Protein AF-A0A358UZG8-F1 (afdb_monomer_lite)

Radius of gyration: 16.49 Å; chains: 1; bounding box: 42×38×42 Å

Structure (mmCIF, N/CA/C/O backbone):
data_AF-A0A358UZG8-F1
#
_entry.id   AF-A0A358UZG8-F1
#
loop_
_atom_site.group_PDB
_atom_site.id
_atom_site.type_symbol
_atom_site.label_atom_id
_atom_site.label_alt_id
_atom_site.label_comp_id
_atom_site.label_asym_id
_atom_site.label_entity_id
_atom_site.label_seq_id
_atom_site.pdbx_PDB_ins_code
_atom_site.Cartn_x
_atom_site.Cartn_y
_atom_site.Cartn_z
_atom_site.occupancy
_atom_site.B_iso_or_equiv
_atom_site.auth_seq_id
_atom_site.auth_comp_id
_atom_site.auth_asym_id
_atom_site.auth_atom_id
_atom_site.pdbx_PDB_model_num
ATOM 1 N N . ILE A 1 1 ? -6.051 8.420 -6.294 1.00 97.56 1 ILE A N 1
ATOM 2 C CA . ILE A 1 1 ? -5.367 8.052 -5.033 1.00 97.56 1 ILE A CA 1
ATOM 3 C C . ILE A 1 1 ? -4.117 7.251 -5.361 1.00 97.56 1 ILE A C 1
ATOM 5 O O . ILE A 1 1 ? -4.085 6.644 -6.425 1.00 97.56 1 ILE A O 1
ATOM 9 N N . TRP A 1 2 ? -3.117 7.260 -4.485 1.00 97.56 2 TRP A N 1
ATOM 10 C CA . TRP A 1 2 ? -1.787 6.703 -4.735 1.00 97.56 2 TRP A CA 1
ATOM 11 C C . TRP A 1 2 ? -1.390 5.691 -3.665 1.00 97.56 2 TRP A C 1
ATOM 13 O O . TRP A 1 2 ? -1.543 5.965 -2.479 1.00 97.56 2 TRP A O 1
ATOM 23 N N . HIS A 1 3 ? -0.857 4.548 -4.077 1.00 97.19 3 HIS A N 1
ATOM 24 C CA . HIS A 1 3 ? -0.135 3.606 -3.234 1.00 97.19 3 HIS A CA 1
ATOM 25 C C . HIS A 1 3 ? 1.357 3.765 -3.511 1.00 97.19 3 HIS A C 1
ATOM 27 O O . HIS A 1 3 ? 1.803 3.570 -4.638 1.00 97.19 3 HIS A O 1
ATOM 33 N N . PHE A 1 4 ? 2.123 4.127 -2.489 1.00 95.31 4 PHE A N 1
ATOM 34 C CA . PHE A 1 4 ? 3.570 4.262 -2.602 1.00 95.31 4 PHE A CA 1
ATOM 35 C C . PHE A 1 4 ? 4.255 2.962 -2.212 1.00 95.31 4 PHE A C 1
ATOM 37 O O . PHE A 1 4 ? 4.021 2.436 -1.118 1.00 95.31 4 PHE A O 1
ATOM 44 N N . THR A 1 5 ? 5.109 2.470 -3.105 1.00 94.12 5 THR A N 1
ATOM 45 C CA . THR A 1 5 ? 5.907 1.279 -2.849 1.00 94.12 5 THR A CA 1
ATOM 46 C C . THR A 1 5 ? 7.042 1.619 -1.896 1.00 94.12 5 THR A C 1
ATOM 48 O O . THR A 1 5 ? 7.410 2.779 -1.693 1.00 94.12 5 THR A O 1
ATOM 51 N N . LYS A 1 6 ? 7.545 0.594 -1.214 1.00 89.69 6 LYS A N 1
ATOM 52 C CA . LYS A 1 6 ? 8.593 0.730 -0.205 1.00 89.69 6 LYS A CA 1
ATOM 53 C C . LYS A 1 6 ? 9.555 -0.427 -0.349 1.00 89.69 6 LYS A C 1
ATOM 55 O O . LYS A 1 6 ? 9.125 -1.533 -0.680 1.00 89.69 6 LYS A O 1
ATOM 60 N N . ARG A 1 7 ? 10.820 -0.179 -0.027 1.00 90.19 7 ARG A N 1
ATOM 61 C CA . ARG A 1 7 ? 11.817 -1.229 0.126 1.00 90.19 7 ARG A CA 1
ATOM 62 C C . ARG A 1 7 ? 11.334 -2.280 1.125 1.00 90.19 7 ARG A C 1
ATOM 64 O O . ARG A 1 7 ? 10.775 -1.952 2.179 1.00 90.19 7 ARG A O 1
ATOM 71 N N . SER A 1 8 ? 11.604 -3.541 0.807 1.00 87.62 8 SER A N 1
ATOM 72 C CA . SER A 1 8 ? 11.542 -4.645 1.762 1.00 87.62 8 SER A CA 1
ATOM 73 C C . SER A 1 8 ? 12.958 -5.016 2.194 1.00 87.62 8 SER A C 1
ATOM 75 O O . SER A 1 8 ? 13.880 -5.029 1.391 1.00 87.62 8 SER A O 1
ATOM 77 N N . THR A 1 9 ? 13.143 -5.312 3.477 1.00 84.19 9 THR A N 1
ATOM 78 C CA . THR A 1 9 ? 14.402 -5.852 4.030 1.00 84.19 9 THR A CA 1
ATOM 79 C C . THR A 1 9 ? 14.278 -7.343 4.353 1.00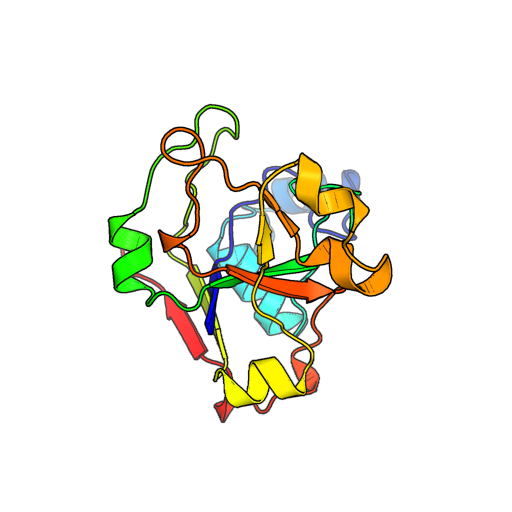 84.19 9 THR A C 1
ATOM 81 O O . THR A 1 9 ? 15.053 -7.891 5.129 1.00 84.19 9 THR A O 1
ATOM 84 N N . CYS A 1 10 ? 13.222 -7.976 3.851 1.00 87.31 10 CYS A N 1
ATOM 85 C CA . CYS A 1 10 ? 12.844 -9.359 4.110 1.00 87.31 10 CYS A CA 1
ATOM 86 C C . CYS A 1 10 ? 12.348 -9.986 2.796 1.00 87.31 10 CYS A C 1
ATOM 88 O O . CYS A 1 10 ? 12.043 -9.215 1.869 1.00 87.31 10 CYS A O 1
ATOM 90 N N . PRO A 1 11 ? 12.184 -11.325 2.742 1.00 91.50 11 PRO A N 1
ATOM 91 C CA . PRO A 1 11 ? 11.575 -12.004 1.603 1.00 91.50 11 PRO A CA 1
ATOM 92 C C . PRO A 1 11 ? 10.280 -11.324 1.149 1.00 91.50 11 PRO A C 1
ATOM 94 O O . PRO A 1 11 ? 9.538 -10.750 1.966 1.00 91.50 11 PRO A O 1
ATOM 97 N N . TRP A 1 12 ? 10.005 -11.370 -0.153 1.00 90.88 12 TRP A N 1
ATOM 98 C CA . TRP A 1 12 ? 8.722 -10.916 -0.674 1.00 90.88 12 TRP A CA 1
ATOM 99 C C . TRP A 1 12 ? 7.564 -11.700 -0.041 1.00 90.88 12 TRP A C 1
ATOM 101 O O . TRP A 1 12 ? 7.741 -12.838 0.397 1.00 90.88 12 TRP A O 1
ATOM 111 N N . PRO A 1 13 ? 6.344 -11.136 0.009 1.00 85.62 13 PRO A N 1
ATOM 112 C CA . PRO A 1 13 ? 5.171 -11.921 0.373 1.00 85.62 13 PRO A CA 1
ATOM 113 C C . PRO A 1 13 ? 5.049 -13.162 -0.526 1.00 85.62 13 PRO A C 1
ATOM 115 O O . PRO A 1 13 ? 4.903 -13.030 -1.737 1.00 85.62 13 PRO A O 1
ATOM 118 N N . GLY A 1 14 ? 5.107 -14.353 0.076 1.00 85.56 14 GLY A N 1
ATOM 119 C CA . GLY A 1 14 ? 5.050 -15.636 -0.634 1.00 85.56 14 GLY A CA 1
ATOM 120 C C . GLY A 1 14 ? 6.407 -16.228 -1.029 1.00 85.56 14 GLY A C 1
ATOM 121 O O . GLY A 1 14 ? 6.425 -17.370 -1.462 1.00 85.56 14 GLY A O 1
ATOM 122 N N . GLN A 1 15 ? 7.509 -15.499 -0.840 1.00 91.94 15 GLN A N 1
ATOM 123 C CA . GLN A 1 15 ? 8.868 -16.003 -1.044 1.00 91.94 15 GLN A CA 1
ATOM 124 C C . GLN A 1 15 ? 9.392 -16.630 0.254 1.00 91.94 15 GLN A C 1
ATOM 126 O O . GLN A 1 15 ? 9.238 -16.055 1.340 1.00 91.94 15 GLN A O 1
ATOM 131 N N . SER A 1 16 ? 10.003 -17.806 0.148 1.00 94.19 16 SER A N 1
ATOM 132 C CA . SER A 1 16 ? 10.700 -18.459 1.253 1.00 94.19 16 SER A CA 1
ATOM 133 C C . SER A 1 16 ? 12.026 -17.759 1.571 1.00 94.19 16 SER A C 1
ATOM 135 O O . SER A 1 16 ? 12.490 -16.877 0.846 1.00 94.19 16 SER A O 1
ATOM 137 N N . LEU A 1 17 ? 12.637 -18.117 2.701 1.00 94.56 17 LEU A N 1
ATOM 138 C CA . LEU A 1 17 ? 13.933 -17.553 3.071 1.00 94.56 17 LEU A CA 1
ATOM 139 C C . LEU A 1 17 ? 15.057 -18.064 2.155 1.00 94.56 17 LEU A C 1
ATOM 141 O O . LEU A 1 17 ? 15.941 -17.285 1.810 1.00 94.56 17 LEU A O 1
ATOM 145 N N . ASP A 1 18 ? 14.981 -19.327 1.734 1.00 95.88 18 ASP A N 1
ATOM 146 C CA . ASP A 1 18 ? 15.969 -19.950 0.849 1.00 95.88 18 ASP A CA 1
ATOM 147 C C . ASP A 1 18 ? 15.900 -19.328 -0.551 1.00 95.88 18 ASP A C 1
ATOM 149 O O . ASP A 1 18 ? 16.903 -18.808 -1.026 1.00 95.88 18 ASP A O 1
ATOM 153 N N . GLU A 1 19 ? 14.697 -19.215 -1.129 1.00 94.88 19 GLU A N 1
ATOM 154 C CA . GLU A 1 19 ? 14.471 -18.517 -2.410 1.00 94.88 19 GLU A CA 1
ATOM 155 C C . GLU A 1 19 ? 14.955 -17.060 -2.365 1.00 94.88 19 GLU A C 1
ATOM 157 O O . GLU A 1 19 ? 15.432 -16.512 -3.356 1.00 94.88 19 GLU A O 1
ATOM 162 N N . TYR A 1 20 ? 14.809 -16.392 -1.217 1.00 94.50 20 TYR A N 1
ATOM 163 C CA . TYR A 1 20 ? 15.319 -15.036 -1.050 1.00 94.50 20 TYR A CA 1
ATOM 164 C C . TYR A 1 20 ? 16.846 -14.996 -1.080 1.00 94.50 20 TYR A C 1
ATOM 166 O O . TYR A 1 20 ? 17.412 -14.177 -1.805 1.00 94.50 20 TYR A O 1
ATOM 174 N N . PHE A 1 21 ? 17.522 -15.867 -0.331 1.00 94.75 21 PHE A N 1
ATOM 175 C CA . PHE A 1 21 ? 18.982 -15.901 -0.334 1.00 94.75 21 PHE A CA 1
ATOM 176 C C . PHE A 1 21 ? 19.559 -16.339 -1.680 1.00 94.75 21 PHE A C 1
ATOM 178 O O . PHE A 1 21 ? 20.523 -15.724 -2.128 1.00 94.75 21 PHE A O 1
ATOM 185 N N . GLU A 1 22 ? 18.949 -17.317 -2.346 1.00 95.94 22 GLU A N 1
ATOM 186 C CA . GLU A 1 22 ? 19.314 -17.715 -3.710 1.00 95.94 22 GLU A CA 1
ATOM 187 C C . GLU A 1 22 ? 19.190 -16.529 -4.673 1.00 95.94 22 GLU A C 1
ATOM 189 O O . GLU A 1 22 ? 20.174 -16.172 -5.317 1.00 95.94 22 GLU A O 1
ATOM 194 N N . SER A 1 23 ? 18.060 -15.805 -4.658 1.00 94.56 23 SER A N 1
ATOM 195 C CA . SER A 1 23 ? 17.868 -14.633 -5.530 1.00 94.56 23 SER A CA 1
ATOM 196 C C . SER A 1 23 ? 18.928 -13.539 -5.328 1.00 94.56 23 SER A C 1
ATOM 198 O O . SER A 1 23 ? 19.297 -12.841 -6.274 1.00 94.56 23 SER A O 1
ATOM 200 N N . LEU A 1 24 ? 19.441 -13.387 -4.099 1.00 93.88 24 LEU A N 1
ATOM 201 C CA . LEU A 1 24 ? 20.521 -12.452 -3.780 1.00 93.88 24 LEU A CA 1
ATOM 202 C C . LEU A 1 24 ? 21.884 -12.946 -4.276 1.00 93.88 24 LEU A C 1
ATOM 204 O O . LEU A 1 24 ? 22.662 -12.143 -4.787 1.00 93.88 24 LEU A O 1
ATOM 208 N N . ILE A 1 25 ? 22.181 -14.237 -4.102 1.00 95.88 25 ILE A N 1
ATOM 209 C CA . ILE A 1 25 ? 23.440 -14.862 -4.537 1.00 95.88 25 ILE A CA 1
ATOM 210 C C . ILE A 1 25 ? 23.543 -14.830 -6.063 1.00 95.88 25 ILE A C 1
ATOM 212 O O . ILE A 1 25 ? 24.580 -14.441 -6.600 1.00 95.88 25 ILE A O 1
ATOM 216 N N . ASP A 1 26 ? 22.448 -15.158 -6.744 1.00 96.19 26 ASP A N 1
ATOM 217 C CA . ASP A 1 26 ? 22.368 -15.205 -8.204 1.00 96.19 26 ASP A CA 1
ATOM 218 C C . ASP A 1 26 ? 22.160 -13.817 -8.833 1.00 96.19 26 ASP A C 1
ATOM 220 O O . ASP A 1 26 ? 22.163 -13.672 -10.057 1.00 96.19 26 ASP A O 1
ATOM 224 N N . ASN A 1 27 ? 22.023 -12.776 -8.000 1.00 92.69 27 ASN A N 1
ATOM 225 C CA . ASN A 1 27 ? 21.775 -11.395 -8.408 1.00 92.69 27 ASN A CA 1
ATOM 226 C C . ASN A 1 27 ? 20.587 -11.290 -9.384 1.00 92.69 27 ASN A C 1
ATOM 228 O O . ASN A 1 27 ? 20.649 -10.616 -10.419 1.00 92.69 27 ASN A O 1
ATOM 232 N N . GLU A 1 28 ? 19.493 -11.978 -9.056 1.00 93.94 28 GLU A N 1
ATOM 233 C CA . GLU A 1 28 ? 18.299 -11.999 -9.890 1.00 93.94 28 GLU A CA 1
ATOM 234 C C . GLU A 1 28 ? 17.692 -10.592 -10.021 1.00 93.94 28 GLU A C 1
ATOM 236 O O . GLU A 1 28 ? 17.742 -9.791 -9.075 1.00 93.94 28 GLU A O 1
ATOM 241 N N . PRO A 1 29 ? 17.062 -10.259 -11.163 1.00 91.25 29 PRO A N 1
ATOM 242 C CA . PRO A 1 29 ? 16.329 -9.009 -11.305 1.00 91.25 29 PRO A CA 1
ATOM 243 C C . PRO A 1 29 ? 15.280 -8.843 -10.198 1.00 91.25 29 PRO A C 1
ATOM 245 O O . PRO A 1 29 ? 14.385 -9.668 -10.036 1.00 91.25 29 PRO A O 1
ATOM 248 N N . GLY A 1 30 ? 15.366 -7.747 -9.444 1.00 89.88 30 GLY A N 1
ATOM 249 C CA . GLY A 1 30 ? 14.444 -7.464 -8.343 1.00 89.88 30 GLY A CA 1
ATOM 250 C C . GLY A 1 30 ? 14.887 -7.965 -6.964 1.00 89.88 30 GLY A C 1
ATOM 251 O O . GLY A 1 30 ? 14.231 -7.628 -5.976 1.00 89.88 30 GLY A O 1
ATOM 252 N N . SER A 1 31 ? 16.006 -8.693 -6.86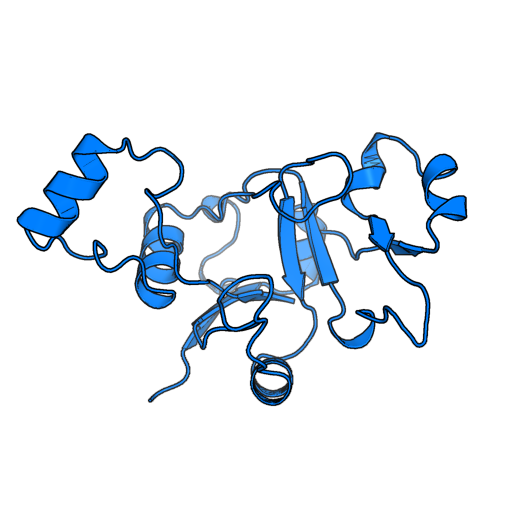8 1.00 92.31 31 SER A N 1
ATOM 253 C CA . SER A 1 31 ? 16.566 -9.221 -5.608 1.00 92.31 31 SER A CA 1
ATOM 254 C C . SER A 1 31 ? 17.014 -8.133 -4.622 1.00 92.31 31 SER A C 1
ATOM 256 O O . SER A 1 31 ? 17.067 -8.362 -3.416 1.00 92.31 31 SER A O 1
ATOM 258 N N . SER A 1 32 ? 17.238 -6.895 -5.087 1.00 91.19 32 SER A N 1
ATOM 259 C CA . SER A 1 32 ? 17.610 -5.766 -4.214 1.00 91.19 32 SER A CA 1
ATOM 260 C C . SER A 1 32 ? 16.482 -5.310 -3.274 1.00 91.19 32 SER A C 1
ATOM 262 O O . SER A 1 32 ? 16.712 -4.540 -2.330 1.00 91.19 32 SER A O 1
ATOM 264 N N . HIS A 1 33 ? 15.255 -5.764 -3.553 1.00 92.56 33 HIS A N 1
ATOM 265 C CA . HIS A 1 33 ? 14.033 -5.462 -2.817 1.00 92.56 33 HIS A CA 1
ATOM 266 C C . HIS A 1 33 ? 13.781 -3.959 -2.634 1.00 92.56 33 HIS A C 1
ATOM 268 O O . HIS A 1 33 ? 13.197 -3.523 -1.638 1.00 92.56 33 HIS A O 1
ATOM 274 N N . SER A 1 34 ? 14.218 -3.143 -3.595 1.00 93.44 34 SER A N 1
ATOM 275 C CA . SER A 1 34 ? 13.991 -1.699 -3.611 1.00 93.44 34 SER A CA 1
ATOM 276 C C . SER A 1 34 ? 12.509 -1.356 -3.821 1.00 93.44 34 SER A C 1
ATOM 278 O O . SER A 1 34 ? 11.698 -2.197 -4.215 1.00 93.44 34 SER A O 1
ATOM 280 N N . ALA A 1 35 ? 12.122 -0.099 -3.584 1.00 93.25 35 ALA A N 1
ATOM 281 C CA . ALA A 1 35 ? 10.773 0.351 -3.928 1.00 93.25 35 ALA A CA 1
ATOM 282 C C . ALA A 1 35 ? 10.471 0.258 -5.437 1.00 93.25 35 ALA A C 1
ATOM 284 O O . ALA A 1 35 ? 9.315 0.028 -5.798 1.00 93.25 35 ALA A O 1
ATOM 285 N N . LEU A 1 36 ? 11.481 0.384 -6.307 1.00 94.75 36 LEU A N 1
ATOM 286 C CA . LEU A 1 36 ? 11.321 0.149 -7.745 1.00 94.75 36 LEU A CA 1
ATOM 287 C C . LEU A 1 36 ? 11.056 -1.332 -8.036 1.00 94.75 36 LEU A C 1
ATOM 289 O O . LEU A 1 36 ? 10.142 -1.646 -8.793 1.00 94.75 36 LEU A O 1
ATOM 293 N N . ASP A 1 37 ? 11.782 -2.241 -7.382 1.00 95.19 37 ASP A N 1
ATOM 294 C CA . ASP A 1 37 ? 11.561 -3.687 -7.530 1.00 95.19 37 ASP A CA 1
ATOM 295 C C . ASP A 1 37 ? 10.154 -4.079 -7.073 1.00 95.19 37 ASP A C 1
ATOM 297 O O . ASP A 1 37 ? 9.457 -4.831 -7.752 1.00 95.19 37 ASP A O 1
ATOM 301 N N . ALA A 1 38 ? 9.686 -3.491 -5.968 1.00 95.06 38 ALA A N 1
ATOM 302 C CA . ALA A 1 38 ? 8.316 -3.665 -5.502 1.00 95.06 38 ALA A CA 1
ATOM 303 C C . ALA A 1 38 ? 7.284 -3.150 -6.525 1.00 95.06 38 ALA A C 1
ATOM 305 O O . ALA A 1 38 ? 6.262 -3.803 -6.736 1.00 95.06 38 ALA A O 1
ATOM 306 N N . LEU A 1 39 ? 7.538 -2.010 -7.182 1.00 95.88 39 LEU A N 1
ATOM 307 C CA . LEU A 1 39 ? 6.665 -1.498 -8.245 1.00 95.88 39 LEU A CA 1
ATOM 308 C C . LEU A 1 39 ? 6.647 -2.442 -9.453 1.00 95.88 39 LEU A C 1
ATOM 310 O O . LEU A 1 39 ? 5.568 -2.799 -9.920 1.00 95.88 39 LEU A O 1
ATOM 314 N N . ASN A 1 40 ? 7.815 -2.892 -9.915 1.00 95.06 40 ASN A N 1
ATOM 315 C CA . ASN A 1 40 ? 7.933 -3.845 -11.019 1.00 95.06 40 ASN A CA 1
ATOM 316 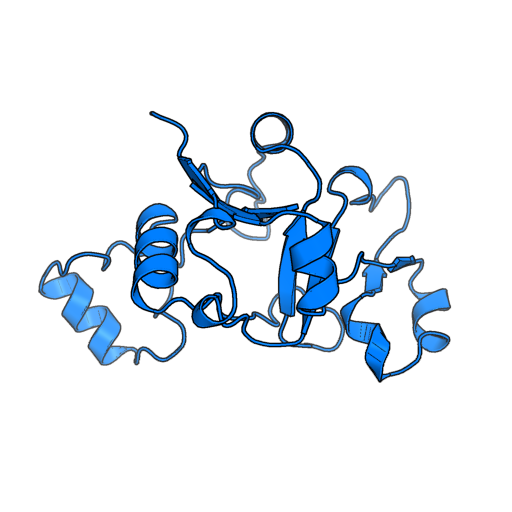C C . ASN A 1 40 ? 7.163 -5.134 -10.722 1.00 95.06 40 ASN A C 1
ATOM 318 O O . ASN A 1 40 ? 6.372 -5.586 -11.550 1.00 95.06 40 ASN A O 1
ATOM 322 N N . ARG A 1 41 ? 7.316 -5.673 -9.509 1.00 94.81 41 ARG A N 1
ATOM 323 C CA . ARG A 1 41 ? 6.600 -6.870 -9.064 1.00 94.81 41 ARG A CA 1
ATOM 324 C C . ARG A 1 41 ? 5.084 -6.664 -9.049 1.00 94.81 41 ARG A C 1
ATOM 326 O O . ARG A 1 41 ? 4.356 -7.512 -9.555 1.00 94.81 41 ARG A O 1
ATOM 333 N N . ILE A 1 42 ? 4.596 -5.529 -8.535 1.00 95.81 42 ILE A N 1
ATOM 334 C CA . ILE A 1 42 ? 3.162 -5.185 -8.555 1.00 95.81 42 ILE A CA 1
ATOM 335 C C . ILE A 1 42 ? 2.624 -5.142 -9.989 1.00 95.81 42 ILE A C 1
ATOM 337 O O . ILE A 1 42 ? 1.529 -5.643 -10.242 1.00 95.81 42 ILE A O 1
ATOM 341 N N . LEU A 1 43 ? 3.370 -4.545 -10.922 1.00 95.25 43 LEU A N 1
ATOM 342 C CA . LEU A 1 43 ? 2.962 -4.427 -12.323 1.00 95.25 43 LEU A CA 1
ATOM 343 C C . LEU A 1 43 ? 2.948 -5.787 -13.035 1.00 95.25 43 LEU A C 1
ATOM 345 O O . LEU A 1 43 ? 2.025 -6.059 -13.802 1.00 95.25 43 LEU A O 1
ATOM 349 N N . GLN A 1 44 ? 3.929 -6.649 -12.754 1.00 94.50 44 GLN A N 1
ATOM 350 C CA . GLN A 1 44 ? 4.012 -8.004 -13.308 1.00 94.50 44 GLN A CA 1
ATOM 351 C C . GLN A 1 44 ? 2.914 -8.922 -12.756 1.00 94.50 44 GLN A C 1
ATOM 353 O O . GLN A 1 44 ? 2.200 -9.560 -13.526 1.00 94.50 44 GLN A O 1
ATOM 358 N N . GLU A 1 45 ? 2.735 -8.957 -11.433 1.00 95.06 45 GLU A N 1
ATOM 359 C CA . GLU A 1 45 ? 1.701 -9.773 -10.779 1.00 95.06 45 GLU A CA 1
ATOM 360 C C . GLU A 1 45 ? 0.291 -9.197 -10.936 1.00 95.06 45 GLU A C 1
ATOM 362 O O . GLU A 1 45 ? -0.693 -9.884 -10.660 1.00 95.06 45 GLU A O 1
ATOM 367 N N . LYS A 1 46 ? 0.182 -7.917 -11.316 1.00 96.50 46 LYS A N 1
ATOM 368 C CA . LYS A 1 46 ? -1.061 -7.136 -11.273 1.00 96.50 46 LYS A CA 1
ATOM 369 C C . LYS A 1 46 ? -1.738 -7.232 -9.905 1.00 96.50 46 LYS A C 1
ATOM 371 O O . LYS A 1 46 ? -2.959 -7.347 -9.806 1.00 96.50 46 LYS A O 1
ATOM 376 N N . CYS A 1 47 ? -0.949 -7.194 -8.836 1.00 96.69 47 CYS A N 1
ATOM 377 C CA . CYS A 1 47 ? -1.444 -7.366 -7.479 1.00 96.69 47 CYS A CA 1
ATOM 378 C C . CYS A 1 47 ? -0.688 -6.470 -6.502 1.00 96.69 47 CYS A C 1
ATOM 380 O O . CYS A 1 47 ? 0.540 -6.484 -6.461 1.00 96.69 47 CYS A O 1
ATOM 382 N N . ILE A 1 48 ? -1.424 -5.718 -5.680 1.00 96.81 48 ILE A N 1
ATOM 383 C CA . ILE A 1 48 ? -0.854 -5.043 -4.513 1.00 96.81 48 ILE A CA 1
ATOM 384 C C . ILE A 1 48 ? -1.141 -5.902 -3.286 1.00 96.81 48 ILE A C 1
ATOM 386 O O . ILE A 1 48 ? -2.296 -6.067 -2.891 1.00 96.81 48 ILE A O 1
ATOM 390 N N . ARG A 1 49 ? -0.080 -6.434 -2.678 1.00 95.62 49 ARG A N 1
ATOM 391 C CA . ARG A 1 49 ? -0.172 -7.291 -1.493 1.00 95.62 49 ARG A CA 1
ATOM 392 C C . ARG A 1 49 ? -0.476 -6.474 -0.244 1.00 95.62 49 ARG A C 1
ATOM 394 O O . ARG A 1 49 ? 0.173 -5.464 0.039 1.00 95.62 49 ARG A O 1
ATOM 401 N N . ALA A 1 50 ? -1.449 -6.932 0.526 1.00 96.00 50 ALA A N 1
ATOM 402 C CA . ALA A 1 50 ? -1.848 -6.318 1.773 1.00 96.00 50 ALA A CA 1
ATOM 403 C C . ALA A 1 50 ? -0.853 -6.597 2.901 1.00 96.00 50 ALA A C 1
ATOM 405 O O . ALA A 1 50 ? -0.170 -7.620 2.957 1.00 96.00 50 ALA A O 1
ATOM 406 N N . SER A 1 51 ? -0.815 -5.686 3.870 1.00 92.75 51 SER A N 1
ATOM 407 C CA . SER A 1 51 ? -0.001 -5.828 5.072 1.00 92.75 51 SER A CA 1
ATOM 408 C C . SER A 1 51 ? -0.809 -5.527 6.322 1.00 92.75 51 SER A C 1
ATOM 410 O O . SER A 1 51 ? -1.674 -4.657 6.341 1.00 92.75 51 SER A O 1
ATOM 412 N N . LYS A 1 52 ? -0.485 -6.247 7.397 1.00 94.12 52 LYS A N 1
ATOM 413 C CA . LYS A 1 52 ? -1.074 -6.076 8.732 1.00 94.12 52 LYS A CA 1
ATOM 414 C C . LYS A 1 52 ? -0.138 -5.394 9.734 1.00 94.12 52 LYS A C 1
ATOM 416 O O . LYS A 1 52 ? -0.523 -5.190 10.881 1.00 94.12 52 LYS A O 1
ATOM 421 N N . LYS A 1 53 ? 1.102 -5.070 9.329 1.00 88.56 53 LYS A N 1
ATOM 422 C CA . LYS A 1 53 ? 2.201 -4.694 10.245 1.00 88.56 53 LYS A CA 1
ATOM 423 C C . LYS A 1 53 ? 1.899 -3.455 11.098 1.00 88.56 53 LYS A C 1
ATOM 425 O O . LYS A 1 53 ? 2.268 -3.435 12.264 1.00 88.56 53 LYS A O 1
ATOM 430 N N . LEU A 1 54 ? 1.244 -2.441 10.529 1.00 89.88 54 LEU A N 1
ATOM 431 C CA . LEU A 1 54 ? 0.972 -1.157 11.198 1.00 89.88 54 LEU A CA 1
ATOM 432 C C . LEU A 1 54 ? -0.517 -0.918 11.490 1.00 89.88 54 LEU A C 1
ATOM 434 O O . LEU A 1 54 ? -0.907 0.188 11.850 1.00 89.88 54 LEU A O 1
ATOM 438 N N . ILE A 1 55 ? -1.357 -1.942 11.330 1.00 94.25 55 ILE A N 1
ATOM 439 C CA . ILE A 1 55 ? -2.813 -1.806 11.416 1.00 94.25 55 ILE A CA 1
ATOM 440 C C . ILE A 1 55 ? -3.305 -2.352 12.753 1.00 94.25 55 ILE A C 1
ATOM 442 O O . ILE A 1 55 ? -3.059 -3.513 13.098 1.00 94.25 55 ILE A O 1
ATOM 446 N N . LYS A 1 56 ? -4.041 -1.532 13.513 1.00 93.25 56 LYS A N 1
ATOM 447 C CA . LYS A 1 56 ? -4.696 -1.973 14.753 1.00 93.25 56 LYS A CA 1
ATOM 448 C C . LYS A 1 56 ? -5.665 -3.117 14.440 1.00 93.25 56 LYS A C 1
ATOM 450 O O . LYS A 1 56 ? -6.436 -3.033 13.495 1.00 93.25 56 LYS A O 1
ATOM 455 N N . GLY A 1 57 ? -5.610 -4.196 15.220 1.00 92.81 57 GLY A N 1
ATOM 456 C CA . GLY A 1 57 ? -6.398 -5.408 14.956 1.00 92.81 57 GLY A CA 1
ATOM 457 C C . GLY A 1 57 ? -5.811 -6.330 13.881 1.00 92.81 57 GLY A C 1
ATOM 458 O O . GLY A 1 57 ? -6.405 -7.361 13.594 1.00 92.81 57 GLY A O 1
ATOM 459 N N . LYS A 1 58 ? -4.630 -6.008 13.327 1.00 95.25 58 LYS A N 1
ATOM 460 C CA . LYS A 1 58 ? -3.892 -6.841 12.361 1.00 95.25 58 LYS A CA 1
ATOM 461 C C . LYS A 1 58 ? -4.698 -7.202 11.101 1.00 95.25 58 LYS A C 1
ATOM 463 O O . LYS A 1 58 ? -4.452 -8.245 10.494 1.00 95.25 58 LYS A O 1
ATOM 468 N N . TYR A 1 59 ? -5.615 -6.330 10.686 1.00 96.69 59 TYR A N 1
ATOM 469 C CA . TYR A 1 59 ? -6.313 -6.471 9.410 1.00 96.69 59 TYR A CA 1
ATOM 470 C C . TYR A 1 59 ? -5.310 -6.322 8.254 1.00 96.69 59 TYR A C 1
ATOM 472 O O . TYR A 1 59 ? -4.547 -5.351 8.251 1.00 96.69 59 TYR A O 1
ATOM 480 N N . PRO A 1 60 ? -5.270 -7.258 7.291 1.00 96.88 60 PRO A N 1
ATOM 481 C CA . PRO A 1 60 ? -4.457 -7.097 6.096 1.00 96.88 60 PRO A CA 1
ATOM 482 C C . PRO A 1 60 ? -5.105 -6.033 5.210 1.00 96.88 60 PRO A C 1
ATOM 484 O O . PRO A 1 60 ? -6.229 -6.219 4.752 1.00 96.88 60 PRO A O 1
ATOM 487 N N . VAL A 1 61 ? -4.417 -4.918 4.970 1.00 98.06 61 VAL A N 1
ATOM 488 C CA . VAL A 1 61 ? -4.921 -3.850 4.094 1.00 98.06 61 VAL A CA 1
ATOM 489 C C . VAL A 1 61 ? -3.869 -3.388 3.094 1.00 98.06 61 VAL A C 1
ATOM 491 O O . VAL A 1 61 ? -2.667 -3.481 3.357 1.00 98.06 61 VAL A O 1
ATOM 494 N N . VAL A 1 62 ? -4.328 -2.835 1.975 1.00 97.56 62 VAL A N 1
ATOM 495 C CA . VAL A 1 62 ? -3.509 -1.988 1.100 1.00 97.56 62 VAL A CA 1
ATOM 496 C C . VAL A 1 62 ? -3.824 -0.532 1.416 1.00 97.56 62 VAL A C 1
ATOM 498 O O . VAL A 1 62 ? -4.981 -0.115 1.346 1.00 97.56 62 VAL A O 1
ATOM 501 N N . CYS A 1 63 ? -2.797 0.238 1.768 1.00 97.06 63 CYS A N 1
ATOM 502 C CA . CYS A 1 63 ? -2.923 1.663 2.063 1.00 97.06 63 CYS A CA 1
ATOM 503 C C . CYS A 1 63 ? -2.701 2.507 0.807 1.00 97.06 63 CYS A C 1
ATOM 505 O O . CYS A 1 63 ? -1.773 2.264 0.033 1.00 97.06 63 CYS A O 1
ATOM 507 N N . PHE A 1 64 ? -3.512 3.546 0.673 1.00 97.88 64 PHE A N 1
ATOM 508 C CA . PHE A 1 64 ? -3.438 4.581 -0.343 1.00 97.88 64 PHE A CA 1
ATOM 509 C C . PHE A 1 64 ? -3.501 5.957 0.320 1.00 97.88 64 PHE A C 1
ATOM 511 O O . PHE A 1 64 ? -3.883 6.096 1.479 1.00 97.88 64 PHE A O 1
ATOM 518 N N . THR A 1 65 ? -3.190 6.992 -0.444 1.00 97.19 65 THR A N 1
ATOM 519 C CA . THR A 1 65 ? -3.337 8.390 -0.048 1.00 97.19 65 THR A CA 1
ATOM 520 C C . THR A 1 65 ? -4.006 9.188 -1.163 1.00 97.19 65 THR A C 1
ATOM 522 O O . THR A 1 65 ? -3.796 8.934 -2.353 1.00 97.19 65 THR A O 1
ATOM 525 N N . ALA A 1 66 ? -4.850 10.150 -0.792 1.00 97.25 66 ALA A N 1
ATOM 526 C CA . ALA A 1 66 ? -5.403 11.120 -1.735 1.00 97.25 66 ALA A CA 1
ATOM 527 C C . ALA A 1 66 ? -4.449 12.295 -2.021 1.00 97.25 66 ALA A C 1
ATOM 529 O O . ALA A 1 66 ? -4.703 13.075 -2.938 1.00 97.25 66 ALA A O 1
ATOM 530 N N . CYS A 1 67 ? -3.332 12.407 -1.294 1.00 95.50 67 CYS A N 1
ATOM 531 C CA . CYS A 1 67 ? -2.314 13.414 -1.568 1.00 95.50 67 CYS A CA 1
ATOM 532 C C . CYS A 1 67 ? -1.649 13.188 -2.932 1.00 95.50 67 CYS A C 1
ATOM 534 O O . CYS A 1 67 ? -1.465 12.055 -3.378 1.00 95.50 67 CYS A O 1
ATOM 536 N N . SER A 1 68 ? -1.242 14.280 -3.583 1.00 92.88 68 SER A N 1
ATOM 537 C CA . SER A 1 68 ? -0.435 14.193 -4.800 1.00 92.88 68 SER A CA 1
ATOM 538 C C . SER A 1 68 ? 0.976 13.671 -4.487 1.00 92.88 68 SER A C 1
ATOM 540 O O . SER A 1 68 ? 1.494 13.944 -3.398 1.00 92.88 68 SER A O 1
ATOM 542 N N . PRO A 1 69 ? 1.646 12.993 -5.440 1.00 92.19 69 PRO A N 1
ATOM 543 C CA . PRO A 1 69 ? 3.030 12.556 -5.276 1.00 92.19 69 PRO A CA 1
ATOM 544 C C . PRO A 1 69 ? 3.969 13.684 -4.845 1.00 92.19 69 PRO A C 1
ATOM 546 O O . PRO A 1 69 ? 4.699 13.540 -3.868 1.00 92.19 69 PRO A O 1
ATOM 549 N N . LYS A 1 70 ? 3.848 14.858 -5.479 1.00 90.81 70 LYS A N 1
ATOM 550 C CA . LYS A 1 70 ? 4.621 16.059 -5.134 1.00 90.81 70 LYS A CA 1
ATOM 551 C C . LYS A 1 70 ? 4.444 16.476 -3.669 1.00 90.81 70 LYS A C 1
ATOM 553 O O . LYS A 1 70 ? 5.421 16.803 -3.003 1.00 90.81 70 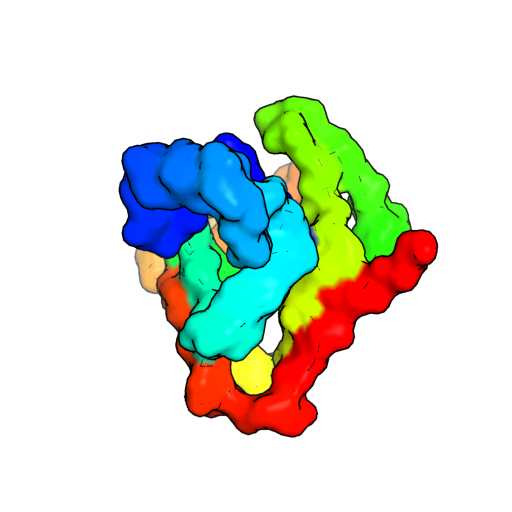LYS A O 1
ATOM 558 N N . LYS A 1 71 ? 3.209 16.446 -3.148 1.00 91.50 71 LYS A N 1
ATOM 559 C CA . LYS A 1 71 ? 2.939 16.766 -1.737 1.00 91.50 71 LYS A CA 1
ATOM 560 C C . LYS A 1 71 ? 3.601 15.743 -0.809 1.00 91.50 71 LYS A C 1
ATOM 562 O O . LYS A 1 71 ? 4.189 16.130 0.193 1.00 91.50 71 LYS A O 1
ATOM 567 N N . LEU A 1 72 ? 3.523 14.454 -1.141 1.00 89.56 72 LEU A N 1
ATOM 568 C CA . LEU A 1 72 ? 4.093 13.374 -0.325 1.00 89.56 72 LEU A CA 1
ATOM 569 C C . LEU A 1 72 ? 5.618 13.420 -0.283 1.00 89.56 72 LEU A C 1
ATOM 571 O O . LEU A 1 72 ? 6.188 13.246 0.792 1.00 89.56 72 LEU A O 1
ATOM 575 N N . MET A 1 73 ? 6.268 13.722 -1.409 1.00 88.94 73 MET A N 1
ATOM 576 C CA . MET A 1 73 ? 7.723 13.900 -1.444 1.00 88.94 73 MET A CA 1
ATOM 577 C C . MET A 1 73 ? 8.166 15.087 -0.579 1.00 88.94 73 MET A C 1
ATOM 579 O O . MET A 1 73 ? 9.154 14.978 0.141 1.00 88.94 73 MET A O 1
ATOM 583 N N . GLY A 1 74 ? 7.381 16.170 -0.527 1.00 88.81 74 GLY A N 1
ATOM 584 C CA . GLY A 1 74 ? 7.616 17.282 0.405 1.00 88.81 74 GLY A CA 1
ATOM 585 C C . GLY A 1 74 ? 7.440 16.927 1.891 1.00 88.81 74 GLY A C 1
ATOM 586 O O . GLY A 1 74 ? 7.927 17.649 2.753 1.00 88.81 74 GLY A O 1
ATOM 587 N N . MET A 1 75 ? 6.774 15.810 2.206 1.00 88.00 75 MET A N 1
ATOM 588 C CA . MET A 1 75 ? 6.575 15.292 3.570 1.00 88.00 75 MET A CA 1
ATOM 589 C C . MET A 1 75 ? 7.495 14.098 3.882 1.00 88.00 75 MET A C 1
ATOM 591 O O . MET A 1 75 ? 7.276 13.371 4.864 1.00 88.00 75 MET A O 1
ATOM 595 N N . LYS A 1 76 ? 8.501 13.853 3.034 1.00 88.38 76 LYS A N 1
ATOM 596 C CA . LYS A 1 76 ? 9.452 12.756 3.197 1.00 88.38 76 LYS A CA 1
ATOM 597 C C . LYS A 1 76 ? 10.296 12.979 4.449 1.00 88.38 76 LYS A C 1
ATOM 599 O O . LYS A 1 76 ? 10.968 13.991 4.601 1.00 88.38 76 LYS A O 1
ATOM 604 N N . GLN A 1 77 ? 10.266 12.006 5.348 1.00 90.94 77 GLN A N 1
ATOM 605 C CA . GLN A 1 77 ? 11.023 12.028 6.594 1.00 90.94 77 GLN A CA 1
ATOM 606 C C . GLN A 1 77 ? 11.480 10.618 6.958 1.00 90.94 77 GLN A C 1
ATOM 608 O O . GLN A 1 77 ? 10.771 9.629 6.723 1.00 90.94 77 GLN A O 1
ATOM 613 N N . TYR A 1 78 ? 12.664 10.526 7.555 1.00 90.12 78 TYR A N 1
ATOM 614 C CA . TYR A 1 78 ? 13.163 9.264 8.072 1.00 90.12 78 TYR A CA 1
ATOM 615 C C . TYR A 1 78 ? 12.447 8.927 9.382 1.00 90.12 78 TYR A C 1
ATOM 617 O O . TYR A 1 78 ? 12.410 9.720 10.322 1.00 90.12 78 TYR A O 1
ATOM 625 N N . ARG A 1 79 ? 11.846 7.740 9.451 1.00 89.25 79 ARG A N 1
ATOM 626 C CA . ARG A 1 79 ? 11.173 7.230 10.645 1.00 89.25 79 ARG A CA 1
ATOM 627 C C . ARG A 1 79 ? 12.120 6.271 11.353 1.00 89.25 79 ARG A C 1
ATOM 629 O O . ARG A 1 79 ? 12.122 5.080 11.052 1.00 89.25 79 ARG A O 1
ATOM 636 N N . ALA A 1 80 ? 12.889 6.785 12.314 1.00 89.94 80 ALA A N 1
ATOM 637 C CA . ALA A 1 80 ? 13.889 6.008 13.054 1.00 89.94 80 ALA A CA 1
ATOM 638 C C . ALA A 1 80 ? 13.308 4.735 13.692 1.00 89.94 80 ALA A C 1
ATOM 640 O O . ALA A 1 80 ? 13.868 3.659 13.523 1.00 89.94 80 ALA A O 1
ATOM 641 N N . ALA A 1 81 ? 12.124 4.825 14.309 1.00 87.75 81 ALA A N 1
ATOM 642 C CA . ALA A 1 81 ? 11.433 3.674 14.904 1.00 87.75 81 ALA A CA 1
ATOM 643 C C . ALA A 1 81 ? 11.065 2.561 13.898 1.00 87.75 81 ALA A C 1
ATOM 645 O O . ALA A 1 81 ? 10.758 1.445 14.301 1.00 87.75 81 ALA A O 1
ATOM 646 N N . LEU A 1 82 ? 11.062 2.863 12.595 1.00 86.19 82 LEU A N 1
ATOM 647 C CA . LEU A 1 82 ? 10.772 1.916 11.517 1.00 86.19 82 LEU A CA 1
ATOM 648 C C . LEU A 1 82 ? 11.992 1.642 10.623 1.00 86.19 82 LEU A C 1
ATOM 650 O O . LEU A 1 82 ? 11.848 0.908 9.647 1.00 86.19 82 LEU A O 1
ATOM 654 N N . LEU A 1 83 ? 13.140 2.264 10.921 1.00 88.31 83 LEU A N 1
ATOM 655 C CA . LEU A 1 83 ? 14.386 2.204 10.150 1.00 88.31 83 LEU A CA 1
ATOM 656 C C . LEU A 1 83 ? 14.199 2.431 8.640 1.00 88.31 83 LEU A C 1
ATOM 658 O O . LEU A 1 83 ? 14.775 1.731 7.811 1.00 88.31 83 LEU A O 1
ATOM 662 N N . ARG A 1 84 ? 13.337 3.384 8.266 1.00 87.62 84 ARG A N 1
ATOM 663 C CA . ARG A 1 84 ? 13.006 3.653 6.858 1.00 87.62 84 ARG A CA 1
ATOM 664 C C . ARG A 1 84 ? 12.433 5.043 6.631 1.00 87.62 84 ARG A C 1
ATOM 666 O O . ARG A 1 84 ? 11.899 5.669 7.547 1.00 87.62 84 ARG A O 1
ATOM 673 N N . TRP A 1 85 ? 12.452 5.484 5.379 1.00 89.81 85 TRP A N 1
ATOM 674 C CA . TRP A 1 85 ? 11.686 6.645 4.928 1.00 89.81 85 TRP A CA 1
ATOM 675 C C . TRP A 1 85 ? 10.180 6.346 4.948 1.00 89.81 85 TRP A C 1
ATOM 677 O O . TRP A 1 85 ? 9.746 5.224 4.678 1.00 89.81 85 TRP A O 1
ATOM 687 N N . ASN A 1 86 ? 9.353 7.338 5.288 1.00 88.50 86 ASN A N 1
ATOM 688 C CA . ASN A 1 86 ? 7.894 7.186 5.224 1.00 88.50 86 ASN A CA 1
ATOM 689 C C . ASN A 1 86 ? 7.376 7.039 3.782 1.00 88.50 86 ASN A C 1
ATOM 691 O O . ASN A 1 86 ? 6.403 6.306 3.579 1.00 88.50 86 ASN A O 1
ATOM 695 N N . TYR A 1 87 ? 8.052 7.672 2.821 1.00 89.12 87 TYR A N 1
ATOM 696 C CA . TYR A 1 87 ? 7.763 7.614 1.391 1.00 89.12 87 TYR A CA 1
ATOM 697 C C . TYR A 1 87 ? 9.044 7.367 0.588 1.00 89.12 87 TYR A C 1
ATOM 699 O O . TYR A 1 87 ? 10.093 7.955 0.865 1.00 89.12 87 TYR A O 1
ATOM 707 N N . GLU A 1 88 ? 8.935 6.504 -0.415 1.00 91.00 88 GLU A N 1
ATOM 708 C CA . GLU A 1 88 ? 9.948 6.282 -1.446 1.00 91.00 88 GLU A CA 1
ATOM 709 C C . GLU A 1 88 ? 9.402 6.773 -2.797 1.00 91.00 88 GLU A C 1
ATOM 711 O O . GLU A 1 88 ? 8.195 6.946 -2.919 1.00 91.00 88 GLU A O 1
ATOM 716 N N . PRO A 1 89 ? 10.241 7.065 -3.800 1.00 91.00 89 PRO A N 1
ATOM 717 C CA . PRO A 1 89 ? 9.834 7.836 -4.983 1.00 91.00 89 PRO A CA 1
ATOM 718 C C . PRO A 1 89 ? 9.130 7.014 -6.073 1.00 91.00 89 PRO A C 1
ATOM 720 O O . PRO A 1 89 ? 9.201 7.339 -7.257 1.00 91.00 89 PRO A O 1
ATOM 723 N N . PHE A 1 90 ? 8.433 5.953 -5.677 1.00 94.94 90 PHE A N 1
ATOM 724 C CA . PHE A 1 90 ? 7.753 5.042 -6.585 1.00 94.94 90 PHE A CA 1
ATOM 725 C C . PHE A 1 90 ? 6.337 4.773 -6.091 1.00 94.94 90 PHE A C 1
ATOM 727 O O . PHE A 1 90 ? 6.104 4.538 -4.902 1.00 94.94 90 PHE A O 1
ATOM 734 N N . GLY A 1 91 ? 5.369 4.816 -6.999 1.00 95.69 91 GLY A N 1
ATOM 735 C CA . GLY A 1 91 ? 3.981 4.593 -6.633 1.00 95.69 91 GLY A CA 1
ATOM 736 C C . GLY A 1 91 ? 3.088 4.225 -7.801 1.00 95.69 91 GLY A C 1
ATOM 737 O O . GLY A 1 91 ? 3.413 4.447 -8.964 1.00 95.69 91 GLY A O 1
ATOM 738 N N . ILE A 1 92 ? 1.930 3.678 -7.456 1.00 97.06 92 ILE A N 1
ATOM 739 C CA . ILE A 1 92 ? 0.860 3.319 -8.376 1.00 97.06 92 ILE A CA 1
ATOM 740 C C . ILE A 1 92 ? -0.408 4.081 -7.996 1.00 97.06 92 ILE A C 1
ATOM 742 O O . ILE A 1 92 ? -0.786 4.160 -6.826 1.00 97.06 92 ILE A O 1
ATOM 746 N N . GLY A 1 93 ? -1.043 4.698 -8.980 1.00 97.44 93 GLY A N 1
ATOM 747 C CA . GLY A 1 93 ? -2.200 5.558 -8.821 1.00 97.44 93 GLY A CA 1
ATOM 748 C C . GLY A 1 93 ? -3.400 5.031 -9.587 1.00 97.44 93 GLY A C 1
ATOM 749 O O . GLY A 1 93 ? -3.256 4.499 -10.683 1.00 97.44 93 GLY A O 1
ATOM 750 N N . ILE A 1 94 ? -4.586 5.226 -9.018 1.00 97.75 94 ILE A N 1
ATOM 751 C CA . ILE A 1 94 ? -5.870 4.970 -9.683 1.00 97.75 94 ILE A CA 1
ATOM 752 C C . ILE A 1 94 ? -6.851 6.122 -9.410 1.00 97.75 94 ILE A C 1
ATOM 754 O O . ILE A 1 94 ? -6.777 6.752 -8.340 1.00 97.75 94 ILE A O 1
ATOM 758 N N . PRO A 1 95 ? -7.775 6.432 -10.337 1.00 97.81 95 PRO A N 1
ATOM 759 C CA . PRO A 1 95 ? -8.823 7.424 -10.122 1.00 97.81 95 PRO A CA 1
ATOM 760 C C . PRO A 1 95 ? -9.657 7.117 -8.876 1.00 97.81 95 PRO A C 1
ATOM 762 O O . PRO A 1 95 ? -9.915 5.961 -8.551 1.00 97.81 95 PRO A O 1
ATOM 765 N N . ILE A 1 96 ? -10.097 8.160 -8.169 1.00 97.50 96 ILE A N 1
ATOM 766 C CA . ILE A 1 96 ? -10.855 8.005 -6.917 1.00 97.50 96 ILE A CA 1
ATOM 767 C C . ILE A 1 96 ? -12.188 7.268 -7.120 1.00 97.50 96 ILE A C 1
ATOM 769 O O . ILE A 1 96 ? -12.588 6.487 -6.263 1.00 97.50 96 ILE A O 1
ATOM 773 N N . GLU A 1 97 ? -12.847 7.459 -8.263 1.00 97.56 97 GLU A N 1
ATOM 774 C CA . GLU A 1 97 ? -14.109 6.774 -8.565 1.00 97.56 97 GLU A CA 1
ATOM 775 C C . GLU A 1 97 ? -13.903 5.272 -8.807 1.00 97.56 97 GLU A C 1
ATOM 777 O O . GLU A 1 97 ? -14.676 4.454 -8.314 1.00 97.56 97 GLU A O 1
ATOM 782 N N . ILE A 1 98 ? -12.794 4.895 -9.450 1.00 97.69 98 ILE A N 1
ATOM 783 C CA . ILE A 1 98 ? -12.394 3.489 -9.614 1.00 97.69 98 ILE A CA 1
ATOM 784 C C . ILE A 1 98 ? -11.969 2.891 -8.274 1.00 97.69 98 ILE A C 1
ATOM 786 O O . ILE A 1 98 ? -12.334 1.770 -7.943 1.00 97.69 98 ILE A O 1
ATOM 790 N N . ALA A 1 99 ? -11.246 3.652 -7.454 1.00 97.62 99 ALA A N 1
ATOM 791 C CA . ALA A 1 99 ? -10.881 3.214 -6.117 1.00 97.62 99 ALA A CA 1
ATOM 792 C C . ALA A 1 99 ? -12.111 2.854 -5.271 1.00 97.62 99 ALA A C 1
ATOM 794 O O . ALA A 1 99 ? -12.142 1.800 -4.637 1.00 97.62 99 ALA A O 1
ATOM 795 N N . LYS A 1 100 ? -13.148 3.697 -5.293 1.00 97.81 100 LYS A N 1
ATOM 796 C CA . LYS A 1 100 ? -14.410 3.414 -4.599 1.00 97.81 100 LYS A CA 1
ATOM 797 C C . LYS A 1 100 ? -15.099 2.170 -5.162 1.00 97.81 100 LYS A C 1
ATOM 799 O O . LYS A 1 100 ? -15.584 1.358 -4.374 1.00 97.81 100 LYS A O 1
ATOM 804 N N . SER A 1 101 ? -15.137 2.005 -6.489 1.00 96.75 101 SER A N 1
ATOM 805 C CA . SER A 1 101 ? -15.816 0.864 -7.120 1.00 96.75 101 SER A CA 1
ATOM 806 C C . SER A 1 101 ? -15.153 -0.478 -6.798 1.00 96.75 101 SER A C 1
ATOM 808 O O . SER A 1 101 ? -15.852 -1.481 -6.689 1.00 96.75 101 SER A O 1
ATOM 810 N N . VAL A 1 102 ? -13.837 -0.492 -6.551 1.00 96.56 102 VAL A N 1
ATOM 811 C CA . VAL A 1 102 ? -13.095 -1.684 -6.095 1.00 96.56 102 VAL A CA 1
ATOM 812 C C . VAL A 1 102 ? -12.989 -1.791 -4.567 1.00 96.56 102 VAL A C 1
ATOM 814 O O . VAL A 1 102 ? -12.190 -2.562 -4.050 1.00 96.56 102 VAL A O 1
ATOM 817 N N . GLY A 1 103 ? -13.797 -1.036 -3.814 1.00 97.06 103 GLY A N 1
ATOM 818 C CA . GLY A 1 103 ? -13.940 -1.207 -2.363 1.00 97.06 103 GLY A CA 1
ATOM 819 C C . GLY A 1 103 ? -12.909 -0.473 -1.501 1.00 97.06 103 GLY A C 1
ATOM 820 O O . GLY A 1 103 ? -12.845 -0.711 -0.293 1.00 97.06 103 GLY A O 1
ATOM 821 N N . ILE A 1 104 ? -12.127 0.440 -2.077 1.00 98.25 104 ILE A N 1
ATOM 822 C CA . ILE A 1 104 ? -11.202 1.289 -1.323 1.00 98.25 104 ILE A CA 1
ATOM 823 C C . ILE A 1 104 ? -11.989 2.415 -0.656 1.00 98.25 104 ILE A C 1
ATOM 825 O O . ILE A 1 104 ? -12.760 3.128 -1.299 1.00 98.25 104 ILE A O 1
ATOM 829 N N . LYS A 1 105 ? -11.779 2.597 0.648 1.00 98.25 105 LYS A N 1
ATOM 830 C CA . LYS A 1 105 ? -12.530 3.555 1.469 1.00 98.25 105 LYS A CA 1
ATOM 831 C C . LYS A 1 105 ? -11.588 4.490 2.233 1.00 98.25 105 LYS A C 1
ATOM 833 O O . LYS A 1 105 ? -10.486 4.065 2.582 1.00 98.25 105 LYS A O 1
ATOM 838 N N . PRO A 1 106 ? -11.996 5.739 2.518 1.00 98.12 106 PRO A N 1
ATOM 839 C CA . PRO A 1 106 ? -11.209 6.635 3.359 1.00 98.12 106 PRO A CA 1
ATOM 840 C C . PRO A 1 106 ? -11.124 6.091 4.790 1.00 98.12 106 PRO A C 1
ATOM 842 O O . PRO A 1 106 ? -12.067 5.464 5.284 1.00 98.12 106 PRO A O 1
ATOM 845 N N . VAL A 1 107 ? -10.001 6.338 5.466 1.00 97.69 107 VAL A N 1
ATOM 846 C CA . VAL A 1 107 ? -9.866 5.992 6.886 1.00 97.69 107 VAL A CA 1
ATOM 847 C C . VAL A 1 107 ? -10.706 6.919 7.770 1.00 97.69 107 VAL A C 1
ATOM 849 O O . VAL A 1 107 ? -11.030 8.049 7.408 1.00 97.69 107 VAL A O 1
ATOM 852 N N . LYS A 1 108 ? -11.044 6.436 8.965 1.00 96.75 108 LYS A N 1
ATOM 853 C CA . LYS A 1 108 ? -11.734 7.166 10.027 1.00 96.75 108 LYS A CA 1
ATOM 854 C C . LYS A 1 108 ? -10.700 7.565 11.080 1.00 96.75 108 LYS A C 1
ATOM 856 O O . LYS A 1 108 ? -10.215 6.713 11.829 1.00 96.75 108 LYS A O 1
ATOM 861 N N . TYR A 1 109 ? -10.359 8.850 11.112 1.00 96.00 109 TYR A N 1
ATOM 862 C CA . TYR A 1 109 ? -9.476 9.444 12.115 1.00 96.00 109 TYR A CA 1
ATOM 863 C C . TYR A 1 109 ? -10.239 9.595 13.426 1.00 96.00 109 TYR A C 1
ATOM 865 O O . TYR A 1 109 ? -11.124 10.438 13.538 1.00 96.00 109 TYR A O 1
ATOM 873 N N . LEU A 1 110 ? -9.947 8.723 14.386 1.00 95.56 110 LEU A N 1
ATOM 874 C CA . LEU A 1 110 ? -10.730 8.594 15.610 1.00 95.56 110 LEU A CA 1
ATOM 875 C C . LEU A 1 110 ? -9.821 8.428 16.826 1.00 95.56 110 LEU A C 1
ATOM 877 O O . LEU A 1 110 ? -8.728 7.846 16.746 1.00 95.56 110 LEU A O 1
ATOM 881 N N . SER A 1 111 ? -10.310 8.888 17.973 1.00 94.25 111 SER A N 1
ATOM 882 C CA . SER A 1 111 ? -9.651 8.651 19.250 1.00 94.25 111 SER A CA 1
ATOM 883 C C . SER A 1 111 ? -9.698 7.154 19.615 1.00 94.25 111 SER A C 1
ATOM 885 O O . SER A 1 111 ? -10.507 6.387 19.071 1.00 94.25 111 SER A O 1
ATOM 887 N N . PRO A 1 112 ? -8.813 6.663 20.499 1.00 93.25 112 PRO A N 1
ATOM 888 C CA . PRO A 1 112 ? -8.848 5.276 20.963 1.00 93.25 112 PRO A CA 1
ATOM 889 C C . PRO A 1 112 ? -10.187 4.856 21.581 1.00 93.25 112 PRO A C 1
ATOM 891 O O . PRO A 1 112 ? -10.586 3.706 21.403 1.00 93.25 112 PRO A O 1
ATOM 894 N N . GLU A 1 113 ? -10.883 5.774 22.249 1.00 93.38 113 GLU A N 1
ATOM 895 C CA . GLU A 1 113 ? -12.156 5.543 22.941 1.00 93.38 113 GLU A CA 1
ATOM 896 C C . GLU A 1 113 ? -13.289 5.288 21.941 1.00 93.38 113 GLU A C 1
ATOM 898 O O . GLU A 1 113 ? -14.147 4.437 22.164 1.00 93.38 113 GLU A O 1
ATOM 903 N N . GLN A 1 114 ? -13.246 5.958 20.787 1.00 93.94 114 GLN A N 1
ATOM 904 C CA . GLN A 1 114 ? -14.227 5.801 19.711 1.00 93.94 114 GLN A CA 1
ATOM 905 C C . GLN A 1 114 ? -14.080 4.473 18.948 1.00 93.94 114 GLN A C 1
ATOM 907 O O . GLN A 1 114 ? -14.987 4.078 18.216 1.00 93.94 114 GLN A O 1
ATOM 912 N N . TYR A 1 115 ? -12.960 3.755 19.112 1.00 93.88 115 TYR A N 1
ATOM 913 C CA . TYR A 1 115 ? -12.694 2.499 18.400 1.00 93.88 115 TYR A CA 1
ATOM 914 C C . TYR A 1 115 ? -13.730 1.405 18.697 1.00 93.88 115 TYR A C 1
ATOM 916 O O . TYR A 1 115 ? -14.077 0.627 17.807 1.00 93.88 115 TYR A O 1
ATOM 924 N N . SER A 1 116 ? -14.221 1.330 19.937 1.00 91.44 116 SER A N 1
ATOM 925 C CA . SER A 1 116 ? -15.183 0.305 20.369 1.00 91.44 116 SER A CA 1
ATOM 926 C C . SER A 1 116 ? -16.528 0.421 19.646 1.00 91.44 116 SER A C 1
ATOM 928 O O . SER A 1 116 ? -17.150 -0.603 19.367 1.00 91.44 116 SER A O 1
ATOM 930 N N . GLY A 1 117 ? -16.931 1.643 19.282 1.00 93.06 117 GLY A N 1
ATOM 931 C CA . GLY A 1 117 ? -18.164 1.930 18.548 1.00 93.06 117 GLY A CA 1
ATOM 932 C C . GLY A 1 117 ? -18.096 1.634 17.047 1.00 93.06 117 GLY A C 1
ATOM 933 O O . GLY A 1 117 ? -19.117 1.701 16.365 1.00 93.06 117 GLY A O 1
ATOM 934 N N . ILE A 1 118 ? -16.919 1.297 16.507 1.00 95.31 118 ILE A N 1
ATOM 935 C CA . ILE A 1 118 ? -16.769 0.949 15.091 1.00 95.31 118 ILE A CA 1
ATOM 936 C C . ILE A 1 118 ? -17.235 -0.490 14.875 1.00 95.31 118 ILE A C 1
ATOM 938 O O . ILE A 1 118 ? -16.745 -1.428 15.525 1.00 95.31 118 ILE A O 1
ATOM 942 N N . LYS A 1 119 ? -18.133 -0.666 13.901 1.00 95.38 119 LYS A N 1
ATOM 943 C CA . LYS A 1 119 ? -18.592 -1.985 13.465 1.00 95.38 119 LYS A CA 1
ATOM 944 C C . LYS A 1 119 ? -17.397 -2.867 13.071 1.00 95.38 119 LYS A C 1
ATOM 946 O O . LYS A 1 119 ? -16.482 -2.358 12.416 1.00 95.38 119 LYS A O 1
ATOM 951 N N . PRO A 1 120 ? -17.356 -4.155 13.459 1.00 93.75 120 PRO A N 1
ATOM 952 C CA . PRO A 1 120 ? -16.204 -5.027 13.225 1.00 93.75 120 PRO A CA 1
ATOM 953 C C . PRO A 1 120 ? -15.661 -5.009 11.790 1.00 93.75 120 PRO A C 1
ATOM 955 O O . PRO A 1 120 ? -14.446 -4.964 11.597 1.00 93.75 120 PRO A O 1
ATOM 958 N N . GLU A 1 121 ? -16.551 -4.969 10.804 1.00 94.25 121 GLU A N 1
ATOM 959 C CA . GLU A 1 121 ? -16.257 -4.944 9.373 1.00 94.25 121 GLU A CA 1
ATOM 960 C C . GLU A 1 121 ? -15.621 -3.636 8.886 1.00 94.25 121 GLU A C 1
ATOM 962 O O . GLU A 1 121 ? -15.027 -3.615 7.817 1.00 94.25 121 GLU A O 1
ATOM 967 N N . GLU A 1 122 ? -15.689 -2.551 9.660 1.00 96.19 122 GLU A N 1
ATOM 968 C CA . GLU A 1 122 ? -15.088 -1.255 9.323 1.00 96.19 122 GLU A CA 1
ATOM 969 C C . GLU A 1 122 ? -13.854 -0.928 10.171 1.00 96.19 122 GLU A C 1
ATOM 971 O O . GLU A 1 122 ? -13.207 0.096 9.951 1.00 96.19 122 GLU A O 1
ATOM 976 N N . ARG A 1 123 ? -13.487 -1.779 11.137 1.00 96.50 123 ARG A N 1
ATOM 977 C CA . ARG A 1 123 ? -12.355 -1.517 12.047 1.00 96.50 123 ARG A CA 1
ATOM 978 C C . ARG A 1 123 ? -11.022 -1.371 11.323 1.00 96.50 123 ARG A C 1
ATOM 980 O O . ARG A 1 123 ? -10.152 -0.653 11.809 1.00 96.50 123 ARG A O 1
ATOM 987 N N . PHE A 1 124 ? -10.874 -1.975 10.144 1.00 97.25 124 PHE A N 1
ATOM 988 C CA . PHE A 1 124 ? -9.692 -1.798 9.299 1.00 97.25 124 PHE A CA 1
ATOM 989 C C . PHE A 1 124 ? -9.513 -0.349 8.807 1.00 97.25 124 PHE A C 1
ATOM 991 O O . PHE A 1 124 ? -8.399 0.043 8.464 1.00 97.25 124 PHE A O 1
ATOM 998 N N . LEU A 1 125 ? -10.578 0.463 8.815 1.00 97.62 125 LEU A N 1
ATOM 999 C CA . LEU A 1 125 ? -10.548 1.885 8.470 1.00 97.62 125 LEU A CA 1
ATOM 1000 C C . LEU A 1 125 ? -10.128 2.773 9.641 1.00 97.62 125 LEU A C 1
ATOM 1002 O O . LEU A 1 125 ? -9.959 3.966 9.444 1.00 97.62 125 LEU A O 1
ATOM 1006 N N . TYR A 1 126 ? -9.954 2.248 10.852 1.00 97.38 126 TYR A N 1
ATOM 1007 C CA . TYR A 1 126 ? -9.535 3.061 11.990 1.00 97.38 126 TYR A CA 1
ATOM 1008 C C . TYR A 1 126 ? -8.102 3.583 11.821 1.00 97.38 126 TYR A C 1
ATOM 1010 O O . TYR A 1 126 ? -7.165 2.798 11.633 1.00 97.38 126 TYR A O 1
ATOM 1018 N N . GLN A 1 127 ? -7.927 4.893 11.980 1.00 96.50 127 GLN A N 1
ATOM 1019 C CA . GLN A 1 127 ? -6.628 5.540 12.118 1.00 96.50 127 GLN A CA 1
ATOM 1020 C C . GLN A 1 127 ? -6.599 6.325 13.429 1.00 96.50 127 GLN A C 1
ATOM 1022 O O . GLN A 1 127 ? -7.457 7.173 13.672 1.00 96.50 127 GLN A O 1
ATOM 1027 N N . LYS A 1 128 ? -5.616 6.029 14.288 1.00 94.62 128 LYS A N 1
ATOM 1028 C CA . LYS A 1 128 ? -5.476 6.702 15.586 1.00 94.62 128 LYS A CA 1
ATOM 1029 C C . LYS A 1 128 ? -5.258 8.199 15.360 1.00 94.62 128 LYS A C 1
ATOM 1031 O O . LYS A 1 128 ? -4.330 8.576 14.648 1.00 94.62 128 LYS A O 1
ATOM 1036 N N . HIS A 1 129 ? -6.090 9.014 15.998 1.00 94.19 129 HIS A N 1
ATOM 1037 C CA . HIS A 1 129 ? -6.033 10.467 15.919 1.00 94.19 129 HIS A CA 1
ATOM 1038 C C . HIS A 1 129 ? -6.143 11.062 17.325 1.00 94.19 129 HIS A C 1
ATOM 1040 O O . HIS A 1 129 ? -7.158 10.894 17.996 1.00 94.19 129 HIS A O 1
ATOM 1046 N N . LEU A 1 130 ? -5.058 11.688 17.777 1.00 92.75 130 LEU A N 1
ATOM 1047 C CA . LEU A 1 130 ? -4.935 12.391 19.056 1.00 92.75 130 LEU A CA 1
ATOM 1048 C C . LEU A 1 130 ? -4.095 13.651 18.801 1.00 92.75 130 LEU A C 1
ATOM 1050 O O . LEU A 1 130 ? -2.890 13.623 19.043 1.00 92.75 130 LEU A O 1
ATOM 1054 N N . PRO A 1 131 ? -4.664 14.695 18.181 1.00 88.88 131 PRO A N 1
ATOM 1055 C CA . PRO A 1 131 ? -3.927 15.920 17.913 1.00 88.88 131 PRO A CA 1
ATOM 1056 C C . PRO A 1 131 ? -3.642 16.689 19.221 1.00 88.88 131 PRO A C 1
ATOM 1058 O O . PRO A 1 1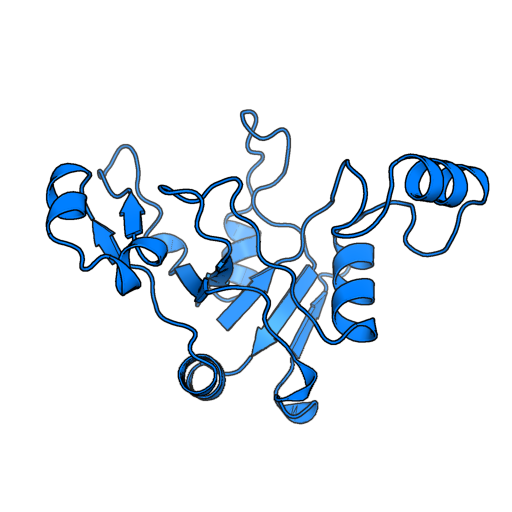31 ? -4.509 16.714 20.096 1.00 88.88 131 PRO A O 1
ATOM 1061 N N . PRO A 1 132 ? -2.488 17.380 19.322 1.00 87.50 132 PRO A N 1
ATOM 1062 C CA . PRO A 1 132 ? -1.465 17.532 18.281 1.00 87.50 132 PRO A CA 1
ATOM 1063 C C . PRO A 1 132 ? -0.433 16.391 18.215 1.00 87.50 132 PRO A C 1
ATOM 1065 O O . PRO A 1 132 ? 0.342 16.339 17.263 1.00 87.50 132 PRO A O 1
ATOM 1068 N N . GLU A 1 133 ? -0.391 15.478 19.189 1.00 87.19 133 GLU A N 1
ATOM 1069 C CA . GLU A 1 133 ? 0.692 14.491 19.323 1.00 87.19 133 GLU A CA 1
ATOM 1070 C C . GLU A 1 133 ? 0.706 13.459 18.188 1.00 87.19 133 GLU A C 1
ATOM 1072 O O . GLU A 1 133 ? 1.763 12.987 17.764 1.00 87.19 133 GLU A O 1
ATOM 1077 N N . ILE A 1 134 ? -0.479 13.071 17.713 1.00 85.88 134 ILE A N 1
ATOM 1078 C CA . ILE A 1 134 ? -0.680 12.049 16.687 1.00 85.88 134 ILE A CA 1
ATOM 1079 C C . ILE A 1 134 ? -1.732 12.546 15.696 1.00 85.88 134 ILE A C 1
ATOM 1081 O O . ILE A 1 134 ? -2.924 12.239 15.811 1.00 85.88 134 ILE A O 1
ATOM 1085 N N . ASP A 1 135 ? -1.263 13.278 14.686 1.00 89.31 135 ASP A N 1
ATOM 1086 C CA . ASP A 1 135 ? -2.077 13.722 13.560 1.00 89.31 135 ASP A CA 1
ATOM 1087 C C . ASP A 1 135 ? -1.510 13.245 12.211 1.00 89.31 135 ASP A C 1
ATOM 1089 O O . ASP A 1 135 ? -0.532 13.773 11.685 1.00 89.31 135 ASP A O 1
ATOM 1093 N N . TYR A 1 136 ? -2.161 12.227 11.641 1.00 87.38 136 TYR A N 1
ATOM 1094 C CA . TYR A 1 136 ? -1.899 11.722 10.288 1.00 87.38 136 TYR A CA 1
ATOM 1095 C C . TYR A 1 136 ? -2.986 12.146 9.282 1.00 87.38 136 TYR A C 1
ATOM 1097 O O . TYR A 1 136 ? -3.053 11.605 8.176 1.00 87.38 136 TYR A O 1
ATOM 1105 N N . SER A 1 137 ? -3.868 13.088 9.640 1.00 90.94 137 SER A N 1
ATOM 1106 C CA . SER A 1 137 ? -4.961 13.550 8.767 1.00 90.94 137 SER A CA 1
ATOM 1107 C C . SER A 1 137 ? -4.447 14.203 7.483 1.00 90.94 137 SER A C 1
ATOM 1109 O O . SER A 1 137 ? -5.049 14.058 6.416 1.00 90.94 137 SER A O 1
ATOM 1111 N N . ALA A 1 138 ? -3.264 14.822 7.550 1.00 90.56 138 ALA A N 1
ATOM 1112 C CA . ALA A 1 138 ? -2.582 15.413 6.405 1.00 90.56 138 ALA A CA 1
ATOM 1113 C C . ALA A 1 138 ? -2.270 14.402 5.287 1.00 90.56 138 ALA A C 1
ATOM 1115 O O . ALA A 1 138 ? -2.172 14.815 4.126 1.00 90.56 138 ALA A O 1
ATOM 1116 N N . GLU A 1 139 ? -2.140 13.110 5.619 1.00 91.12 139 GLU A N 1
ATOM 1117 C CA . GLU A 1 139 ? -1.879 12.031 4.661 1.00 91.12 139 GLU A CA 1
ATOM 1118 C C . GLU A 1 139 ? -3.124 11.656 3.851 1.00 91.12 139 GLU A C 1
ATOM 1120 O O . GLU A 1 139 ? -2.974 11.098 2.769 1.00 91.12 139 GLU A O 1
ATOM 1125 N N . GLN A 1 140 ? -4.335 12.000 4.310 1.00 96.25 140 GLN A N 1
ATOM 1126 C CA . GLN A 1 140 ? -5.601 11.669 3.640 1.00 96.25 140 GLN A CA 1
ATOM 1127 C C . GLN A 1 140 ? -5.639 10.191 3.217 1.00 96.25 140 GLN A C 1
ATOM 1129 O O . GLN A 1 140 ? -5.695 9.877 2.025 1.00 96.25 140 GLN A O 1
ATOM 1134 N N . GLU A 1 141 ? -5.503 9.289 4.191 1.00 97.50 141 GLU A N 1
ATOM 1135 C CA . GLU A 1 141 ? -5.313 7.856 3.958 1.00 97.50 141 GLU A CA 1
ATOM 1136 C C . GLU A 1 141 ? -6.616 7.173 3.505 1.00 97.50 141 GLU A C 1
ATOM 1138 O O . GLU A 1 141 ? -7.723 7.490 3.947 1.00 97.50 141 GLU A O 1
ATOM 1143 N N . TRP A 1 142 ? -6.468 6.201 2.611 1.00 98.44 142 TRP A N 1
ATOM 1144 C CA . TRP A 1 142 ? -7.512 5.313 2.114 1.00 98.44 142 TRP A CA 1
ATOM 1145 C C . TRP A 1 142 ? -7.036 3.864 2.244 1.00 98.44 142 TRP A C 1
ATOM 1147 O O . TRP A 1 142 ? -5.838 3.597 2.163 1.00 98.44 142 TRP A O 1
ATOM 1157 N N . ARG A 1 143 ? -7.947 2.908 2.439 1.00 98.50 143 ARG A N 1
ATOM 1158 C CA . ARG A 1 143 ? -7.606 1.490 2.609 1.00 98.50 143 ARG A CA 1
ATOM 1159 C C . ARG A 1 143 ? -8.505 0.570 1.799 1.00 98.50 143 ARG A C 1
ATOM 1161 O O . ARG A 1 143 ? -9.716 0.770 1.733 1.00 98.50 143 ARG A O 1
ATOM 1168 N N . HIS A 1 144 ? -7.889 -0.465 1.245 1.00 98.25 144 HIS A N 1
ATOM 1169 C CA . HIS A 1 144 ? -8.538 -1.661 0.716 1.00 98.25 144 HIS A CA 1
ATOM 1170 C C . HIS A 1 144 ? -8.358 -2.811 1.712 1.00 98.25 144 HIS A C 1
ATOM 1172 O O . HIS A 1 144 ? -7.265 -2.951 2.261 1.00 98.25 144 HIS A O 1
ATOM 1178 N N . LEU A 1 145 ? -9.380 -3.636 1.944 1.00 98.06 145 LEU A N 1
ATOM 1179 C CA . LEU A 1 145 ? -9.254 -4.827 2.788 1.00 98.06 145 LEU A CA 1
ATOM 1180 C C . LEU A 1 145 ? -8.744 -6.009 1.950 1.00 98.06 145 LEU A C 1
ATOM 1182 O O . LEU A 1 145 ? -9.392 -6.405 0.988 1.00 98.06 145 LEU A O 1
ATOM 1186 N N . GLY A 1 146 ? -7.610 -6.591 2.338 1.00 97.31 146 GLY A N 1
ATOM 1187 C CA . GLY A 1 146 ? -6.944 -7.659 1.592 1.00 97.31 146 GLY A CA 1
ATOM 1188 C C . GLY A 1 146 ? -6.165 -7.162 0.372 1.00 97.31 146 GLY A C 1
ATOM 1189 O O . GLY A 1 146 ? -6.071 -5.956 0.120 1.00 97.31 146 GLY A O 1
ATOM 1190 N N . ASP A 1 147 ? -5.564 -8.108 -0.348 1.00 97.44 147 ASP A N 1
ATOM 1191 C CA . ASP A 1 147 ? -4.807 -7.847 -1.575 1.00 97.44 147 ASP A CA 1
ATOM 1192 C C . ASP A 1 147 ? -5.701 -7.174 -2.626 1.00 97.44 147 ASP A C 1
ATOM 1194 O O . ASP A 1 147 ? -6.877 -7.516 -2.766 1.00 97.44 147 ASP A O 1
ATOM 1198 N N . LEU A 1 148 ? -5.146 -6.230 -3.385 1.00 97.44 148 LEU A N 1
ATOM 1199 C CA . LEU A 1 148 ? -5.855 -5.595 -4.493 1.00 97.44 148 LEU A CA 1
ATOM 1200 C C . LEU A 1 148 ? -5.415 -6.220 -5.817 1.00 97.44 148 LEU A C 1
ATOM 1202 O O . LEU A 1 148 ? -4.266 -6.059 -6.226 1.00 97.44 148 LEU A O 1
ATOM 1206 N N . ASN A 1 149 ? -6.339 -6.894 -6.504 1.00 96.81 149 ASN A N 1
ATOM 1207 C CA . ASN A 1 149 ? -6.117 -7.401 -7.856 1.00 96.81 149 ASN A CA 1
ATOM 1208 C C . ASN A 1 149 ? -6.338 -6.282 -8.88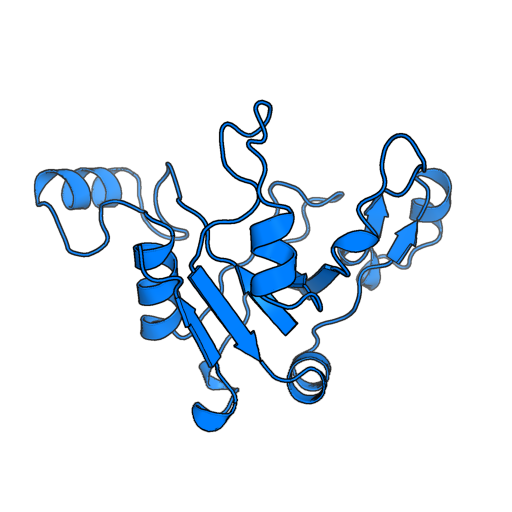6 1.00 96.81 149 ASN A C 1
ATOM 1210 O O . ASN A 1 149 ? -7.465 -5.845 -9.125 1.00 96.81 149 ASN A O 1
ATOM 1214 N N . LEU A 1 150 ? -5.252 -5.841 -9.513 1.00 96.94 150 LEU A N 1
ATOM 1215 C CA . LEU A 1 150 ? -5.236 -4.795 -10.531 1.00 96.94 150 LEU A CA 1
ATOM 1216 C C . LEU A 1 150 ? -5.714 -5.291 -11.898 1.00 96.94 150 LEU A C 1
ATOM 1218 O O . LEU A 1 150 ? -6.038 -4.471 -12.747 1.00 96.94 150 LEU A O 1
ATOM 1222 N N . SER A 1 151 ? -5.821 -6.606 -12.117 1.00 95.81 151 SER A N 1
ATOM 1223 C CA . SER A 1 151 ? -6.333 -7.169 -13.379 1.00 95.81 151 SER A CA 1
ATOM 1224 C C . SER A 1 151 ? -7.793 -6.793 -13.652 1.00 95.81 151 SER A C 1
ATOM 1226 O O . SER A 1 151 ? -8.232 -6.846 -14.796 1.00 95.81 151 SER A O 1
ATOM 1228 N N . ASN A 1 152 ? -8.530 -6.391 -12.612 1.00 90.88 152 ASN A N 1
ATOM 1229 C CA . ASN A 1 152 ? -9.913 -5.923 -12.710 1.00 90.88 152 ASN A CA 1
ATOM 1230 C C . ASN A 1 152 ? -10.020 -4.420 -13.029 1.00 90.88 152 ASN A C 1
ATOM 1232 O O . ASN A 1 152 ? -11.126 -3.899 -13.163 1.00 90.88 152 ASN A O 1
ATOM 1236 N N . ILE A 1 153 ? -8.891 -3.712 -13.120 1.00 95.75 153 ILE A N 1
ATOM 1237 C CA . ILE A 1 153 ? -8.819 -2.286 -13.439 1.00 95.75 153 ILE A CA 1
ATOM 1238 C C . ILE A 1 153 ? -8.233 -2.149 -14.844 1.00 95.75 153 ILE A C 1
ATOM 1240 O O . ILE A 1 153 ? -7.276 -2.831 -15.205 1.00 95.75 153 ILE A O 1
ATOM 1244 N N . SER A 1 154 ? -8.808 -1.268 -15.665 1.00 95.75 154 SER A N 1
ATOM 1245 C CA . SER A 1 154 ? -8.278 -1.034 -17.008 1.00 95.75 154 SER A CA 1
ATOM 1246 C C . SER A 1 154 ? -6.872 -0.437 -16.933 1.00 95.75 154 SER A C 1
ATOM 1248 O O . SER A 1 154 ? -6.637 0.493 -16.168 1.00 95.75 154 SER A O 1
ATOM 1250 N N . ASN A 1 155 ? -5.950 -0.901 -17.782 1.00 93.75 155 ASN A N 1
ATOM 1251 C CA . ASN A 1 155 ? -4.578 -0.376 -17.825 1.00 93.75 155 ASN A CA 1
ATOM 1252 C C . ASN A 1 155 ? -4.521 1.145 -18.059 1.00 93.75 155 ASN A C 1
ATOM 1254 O O . ASN A 1 155 ? -3.601 1.794 -17.579 1.00 93.75 155 ASN A O 1
ATOM 1258 N N . LYS A 1 156 ? -5.505 1.726 -18.763 1.00 96.38 156 LYS A N 1
ATOM 1259 C CA . LYS A 1 156 ? -5.600 3.183 -18.988 1.00 96.38 156 LYS A CA 1
ATOM 1260 C C . LYS A 1 156 ? -5.886 3.981 -17.709 1.00 96.38 156 LYS A C 1
ATOM 1262 O O . LYS A 1 156 ? -5.676 5.187 -17.677 1.00 96.38 156 LYS A O 1
ATOM 1267 N N . ASP A 1 157 ? -6.402 3.301 -16.690 1.00 96.94 157 ASP A N 1
ATOM 1268 C CA . ASP A 1 157 ? -6.799 3.868 -15.407 1.00 96.94 157 ASP A CA 1
ATOM 1269 C C . ASP A 1 157 ? -5.762 3.582 -14.307 1.00 96.94 157 ASP A C 1
ATOM 1271 O O . ASP A 1 157 ? -5.981 3.912 -13.140 1.00 96.94 157 ASP A O 1
ATOM 1275 N N . ILE A 1 158 ? -4.630 2.970 -14.669 1.00 97.00 158 ILE A N 1
ATOM 1276 C CA . ILE A 1 158 ? -3.495 2.724 -13.784 1.00 97.00 158 ILE A CA 1
ATOM 1277 C C . ILE A 1 158 ? -2.371 3.681 -14.171 1.00 97.00 158 ILE A C 1
ATOM 1279 O O . ILE A 1 158 ? -1.902 3.700 -15.305 1.00 97.00 158 ILE A O 1
ATOM 1283 N N . PHE A 1 159 ? -1.912 4.456 -13.197 1.00 96.94 159 PHE A N 1
ATOM 1284 C CA . PHE A 1 159 ? -0.841 5.430 -13.358 1.00 96.94 159 PHE A CA 1
ATOM 1285 C C . PHE A 1 159 ? 0.364 5.006 -12.532 1.00 96.94 159 PHE A C 1
ATOM 1287 O O . PHE A 1 159 ? 0.212 4.533 -11.410 1.00 96.94 159 PHE A O 1
ATOM 1294 N N . THR A 1 160 ? 1.568 5.221 -13.043 1.00 96.00 160 THR A N 1
ATOM 1295 C CA . THR A 1 160 ? 2.804 5.026 -12.280 1.00 96.00 160 THR A CA 1
ATOM 1296 C C . THR A 1 160 ? 3.446 6.373 -11.992 1.00 96.00 160 THR A C 1
ATOM 1298 O O . THR A 1 160 ? 3.478 7.254 -12.849 1.00 96.00 160 THR A O 1
ATOM 1301 N N . TYR A 1 161 ? 3.965 6.531 -10.781 1.00 94.88 161 TYR A N 1
ATOM 1302 C CA . TYR A 1 161 ? 4.817 7.646 -10.400 1.00 94.88 161 TYR A CA 1
ATOM 1303 C C . TYR A 1 161 ? 6.230 7.124 -10.182 1.00 94.88 161 TYR A C 1
ATOM 1305 O O . TYR A 1 161 ? 6.420 6.206 -9.385 1.00 94.88 161 TYR A O 1
ATOM 1313 N N . CYS A 1 162 ? 7.188 7.740 -10.867 1.00 92.56 162 CYS A N 1
ATOM 1314 C CA . CYS A 1 162 ? 8.617 7.524 -10.690 1.00 92.56 162 CYS A CA 1
ATOM 1315 C C . CYS A 1 162 ? 9.271 8.906 -10.626 1.00 92.56 162 CYS A C 1
ATOM 1317 O O . CYS A 1 162 ? 9.158 9.679 -11.579 1.00 92.56 162 CYS A O 1
ATOM 1319 N N . GLU A 1 163 ? 9.911 9.243 -9.509 1.00 85.00 163 GLU A N 1
ATOM 1320 C CA . GLU A 1 163 ? 10.749 10.443 -9.443 1.00 85.00 163 GLU A CA 1
ATOM 1321 C C . GLU A 1 163 ? 12.108 10.122 -10.074 1.00 85.00 163 GLU A C 1
ATOM 1323 O O . GLU A 1 163 ? 12.752 9.143 -9.693 1.00 85.00 163 GLU A O 1
ATOM 1328 N N . ASN A 1 164 ? 12.526 10.918 -11.059 1.00 68.31 164 ASN A N 1
ATOM 1329 C CA . ASN A 1 164 ? 13.860 10.789 -11.638 1.00 68.31 164 ASN A CA 1
ATOM 1330 C C . ASN A 1 164 ? 14.889 11.281 -10.611 1.00 68.31 164 ASN A C 1
ATOM 1332 O O . ASN A 1 164 ? 14.731 12.376 -10.067 1.00 68.31 164 ASN A O 1
ATOM 1336 N N . PHE A 1 165 ? 15.902 10.456 -10.352 1.00 57.00 165 PHE A N 1
ATOM 1337 C CA . PHE A 1 165 ? 17.040 10.775 -9.491 1.00 57.00 165 PHE A CA 1
ATOM 1338 C C . PHE A 1 165 ? 18.169 11.434 -10.275 1.00 57.00 165 PHE A C 1
ATOM 1340 O O . PHE A 1 165 ? 18.364 11.043 -11.449 1.00 57.00 165 PHE A O 1
#

Foldseek 3Di:
DKFFFAADPQDDVVDDRVNLVVCVVVVPVLSRRGSVSVQVVCVVQLKDFFFQPPFVVSFTKGKDFPDDLVVVVVVWDQDVVVRGIPGDQKIKDFDPVVCVVQPKAWADADDPVCLVVDDPVRSRSHDDHDPPVDDPVSRRMIIDGGMDRNVVPDPVRMDMGGDDD

pLDDT: mean 93.45, std 4.91, range [57.0, 98.5]

Sequence (165 aa):
IWHFTKRSTCPWPGQSLDEYFESLIDNEPGSSHSALDALNRILQEKCIRASKKLIKGKYPVVCFTACSPKKLMGMKQYRAALLRWNYEPFGIGIPIEIAKSVGIKPVKYLSPEQYSGIKPEERFLYQKHLPPEIDYSAEQEWRHLGDLNLSNISNKDIFTYCENF

Secondary structure (DSSP, 8-state):
-EEEP---SSPPTT--HHHHHHHHHTT-TTTT--HHHHHHHHHHHTEE--B-TTSGGG--EEEEESS-HHHHHHT--EEGGGTEES--SEEEE--HHHHHHTT-EE-EEE-TGGGGGS-GGGGGGEEE-BTTTB--GGG-EEEEES-EEGGGS-GGG-EEEE---